Protein AF-A0A9E3K7B5-F1 (afdb_monomer)

pLDDT: mean 75.65, std 19.78, range [36.19, 97.38]

Structure (mmCIF, N/CA/C/O backbone):
data_AF-A0A9E3K7B5-F1
#
_entry.id   AF-A0A9E3K7B5-F1
#
loop_
_atom_site.group_PDB
_atom_site.id
_atom_site.type_symbol
_atom_site.label_atom_id
_atom_site.label_alt_id
_atom_site.label_comp_id
_atom_site.label_asym_id
_atom_site.label_entity_id
_atom_site.label_seq_id
_atom_site.pdbx_PDB_ins_code
_atom_site.Cartn_x
_atom_site.Cartn_y
_atom_site.Cartn_z
_atom_site.occupancy
_atom_site.B_iso_or_equiv
_atom_site.auth_seq_id
_atom_site.auth_comp_id
_atom_site.auth_asym_id
_atom_site.auth_atom_id
_atom_site.pdbx_PDB_model_num
ATOM 1 N N . MET A 1 1 ? 14.107 -16.649 9.279 1.00 70.56 1 MET A N 1
ATOM 2 C CA . MET A 1 1 ? 14.134 -17.350 7.974 1.00 70.56 1 MET A CA 1
ATOM 3 C C . MET A 1 1 ? 13.910 -16.420 6.770 1.00 70.56 1 MET A C 1
ATOM 5 O O . MET A 1 1 ? 13.719 -16.917 5.675 1.00 70.56 1 MET A O 1
ATOM 9 N N . PHE A 1 2 ? 14.038 -15.096 6.934 1.00 63.22 2 PHE A N 1
ATOM 10 C CA . PHE A 1 2 ? 14.170 -14.135 5.833 1.00 63.22 2 PHE A CA 1
ATOM 11 C C . PHE A 1 2 ? 15.314 -13.189 6.192 1.00 63.22 2 PHE A C 1
ATOM 13 O O . PHE A 1 2 ? 15.090 -12.148 6.802 1.00 63.22 2 PHE A O 1
ATOM 20 N N . ASP A 1 3 ? 16.539 -13.622 5.924 1.00 76.38 3 ASP A N 1
ATOM 21 C CA . ASP A 1 3 ? 17.721 -12.770 6.030 1.00 76.38 3 ASP A CA 1
ATOM 22 C C . ASP A 1 3 ? 17.927 -12.129 4.662 1.00 76.38 3 ASP A C 1
ATOM 24 O O . ASP A 1 3 ? 18.710 -12.623 3.870 1.00 76.38 3 ASP A O 1
ATOM 28 N N . VAL A 1 4 ? 17.095 -11.134 4.329 1.00 81.69 4 VAL A N 1
ATOM 29 C CA . VAL A 1 4 ? 17.194 -10.442 3.038 1.00 81.69 4 VAL A CA 1
ATOM 30 C C . VAL A 1 4 ? 18.288 -9.400 3.171 1.00 81.69 4 VAL A C 1
ATOM 32 O O . VAL A 1 4 ? 18.045 -8.275 3.623 1.00 81.69 4 VAL A O 1
ATOM 35 N N . ALA A 1 5 ? 19.505 -9.784 2.809 1.00 90.62 5 ALA A N 1
ATOM 36 C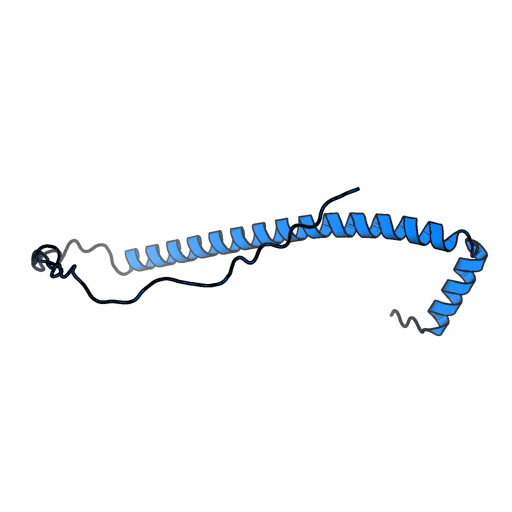 CA . ALA A 1 5 ? 20.628 -8.868 2.836 1.00 90.62 5 ALA A CA 1
ATOM 37 C C . ALA A 1 5 ? 20.413 -7.745 1.799 1.00 90.62 5 ALA A C 1
ATOM 39 O O . ALA A 1 5 ? 19.816 -7.974 0.739 1.00 90.62 5 ALA A O 1
ATOM 40 N N . PRO A 1 6 ? 20.943 -6.528 2.033 1.00 93.31 6 PRO A N 1
ATOM 41 C CA . PRO A 1 6 ? 20.867 -5.438 1.055 1.00 93.31 6 PRO A CA 1
ATOM 42 C C . PRO A 1 6 ? 21.354 -5.844 -0.347 1.00 93.31 6 PRO A C 1
ATOM 44 O O . PRO A 1 6 ? 20.820 -5.389 -1.358 1.00 93.31 6 PRO A O 1
ATOM 47 N N . THR A 1 7 ? 22.336 -6.744 -0.414 1.00 93.75 7 THR A N 1
ATOM 48 C CA . THR A 1 7 ? 22.881 -7.327 -1.646 1.00 93.75 7 THR A CA 1
ATOM 49 C C . THR A 1 7 ? 21.881 -8.204 -2.396 1.00 93.75 7 THR A C 1
ATOM 51 O O . THR A 1 7 ? 21.816 -8.138 -3.622 1.00 93.75 7 THR A O 1
ATOM 54 N N . GLU A 1 8 ? 21.082 -9.005 -1.696 1.00 92.19 8 GLU A N 1
ATOM 55 C CA . GLU A 1 8 ? 20.064 -9.857 -2.323 1.00 92.19 8 GLU A CA 1
ATOM 56 C C . GLU A 1 8 ? 18.917 -9.011 -2.870 1.00 92.19 8 GLU A C 1
ATOM 58 O O . GLU A 1 8 ? 18.439 -9.248 -3.980 1.00 92.19 8 GLU A O 1
ATOM 63 N N . LEU A 1 9 ? 18.533 -7.956 -2.145 1.00 93.38 9 LEU A N 1
ATOM 64 C CA . LEU A 1 9 ? 17.549 -6.992 -2.628 1.00 93.38 9 LEU A CA 1
ATOM 65 C C . LEU A 1 9 ? 18.043 -6.263 -3.889 1.00 93.38 9 LEU A C 1
ATOM 67 O O . LEU A 1 9 ? 17.268 -6.071 -4.828 1.00 93.38 9 LEU A O 1
ATOM 71 N N . LEU A 1 10 ? 19.335 -5.916 -3.955 1.00 95.06 10 LEU A N 1
ATOM 72 C CA . LEU A 1 10 ? 19.956 -5.345 -5.155 1.00 95.06 10 LEU A CA 1
ATOM 73 C C . LEU A 1 10 ? 19.944 -6.334 -6.332 1.00 95.06 10 LEU A C 1
ATOM 75 O O . LEU A 1 10 ? 19.600 -5.945 -7.449 1.00 95.06 10 LEU A O 1
ATOM 79 N N . LEU A 1 11 ? 20.261 -7.609 -6.091 1.00 95.19 11 LEU A N 1
ATOM 80 C CA . LEU A 1 11 ? 20.200 -8.651 -7.119 1.00 95.19 11 LEU A CA 1
ATOM 81 C C . LEU A 1 11 ? 18.780 -8.787 -7.684 1.00 95.19 11 LEU A C 1
ATOM 83 O O . LEU A 1 11 ? 18.599 -8.777 -8.902 1.00 95.19 11 LEU A O 1
ATOM 87 N N . VAL A 1 12 ? 17.768 -8.846 -6.815 1.00 93.94 12 VAL A N 1
ATOM 88 C CA . VAL A 1 12 ? 16.359 -8.900 -7.231 1.00 93.94 12 VAL A CA 1
ATOM 89 C C . VAL A 1 12 ? 15.970 -7.647 -8.015 1.00 93.94 12 VAL A C 1
ATOM 91 O O . VAL A 1 12 ? 15.296 -7.765 -9.036 1.00 93.94 12 VAL A O 1
ATOM 94 N N . ALA A 1 13 ? 16.417 -6.458 -7.601 1.00 93.62 13 ALA A N 1
ATOM 95 C CA . ALA A 1 13 ? 16.154 -5.220 -8.330 1.00 93.62 13 ALA A CA 1
ATOM 96 C C . ALA A 1 13 ? 16.755 -5.247 -9.746 1.00 93.62 13 ALA A C 1
ATOM 98 O O . ALA A 1 13 ? 16.076 -4.876 -10.703 1.00 93.62 13 ALA A O 1
ATOM 99 N N . ILE A 1 14 ? 17.988 -5.738 -9.903 1.00 96.19 14 ILE A N 1
ATOM 100 C CA . ILE A 1 14 ? 18.626 -5.897 -11.218 1.00 96.19 14 ILE A CA 1
ATOM 101 C C . ILE A 1 14 ? 17.841 -6.894 -12.077 1.00 96.19 14 ILE A C 1
ATOM 103 O O . ILE A 1 14 ? 17.510 -6.588 -13.222 1.00 96.19 14 ILE A O 1
ATOM 107 N N . VAL A 1 15 ? 17.489 -8.061 -11.531 1.00 95.88 15 VAL A N 1
ATOM 108 C CA . VAL A 1 15 ? 16.703 -9.071 -12.258 1.00 95.88 15 VAL A CA 1
ATOM 109 C C . VAL A 1 15 ? 15.336 -8.514 -12.664 1.00 95.88 15 VAL A C 1
ATOM 111 O O . VAL A 1 15 ? 14.924 -8.683 -13.809 1.00 95.88 15 VAL A O 1
ATOM 114 N N . ALA A 1 16 ? 14.654 -7.789 -11.777 1.00 94.50 16 ALA A N 1
ATOM 115 C CA . ALA A 1 16 ? 13.380 -7.145 -12.083 1.00 94.50 16 ALA A CA 1
ATOM 116 C C . ALA A 1 16 ? 13.517 -6.113 -13.213 1.00 94.50 16 ALA A C 1
ATOM 118 O O . ALA A 1 16 ? 12.672 -6.075 -14.107 1.00 94.50 16 ALA A O 1
ATOM 119 N N . LEU A 1 17 ? 14.593 -5.318 -13.217 1.00 95.12 17 LEU A N 1
ATOM 120 C CA . LEU A 1 17 ? 14.892 -4.380 -14.302 1.00 95.12 17 LEU A CA 1
ATOM 121 C C . LEU A 1 17 ? 15.157 -5.090 -15.633 1.00 95.12 17 LEU A C 1
ATOM 123 O O . LEU A 1 17 ? 14.776 -4.554 -16.668 1.00 95.12 17 LEU A O 1
ATOM 127 N N . LEU A 1 18 ? 15.781 -6.270 -15.629 1.00 95.81 18 LEU A N 1
ATOM 128 C CA . LEU A 1 18 ? 16.029 -7.047 -16.848 1.00 95.81 18 LEU A CA 1
ATOM 129 C C . LEU A 1 18 ? 14.757 -7.710 -17.388 1.00 95.81 18 LEU A C 1
ATOM 131 O O . LEU A 1 18 ? 14.529 -7.697 -18.594 1.00 95.81 18 LEU A O 1
ATOM 135 N N . VAL A 1 19 ? 13.933 -8.280 -16.507 1.00 95.00 19 VAL A N 1
ATOM 136 C CA . VAL A 1 19 ? 12.721 -9.023 -16.888 1.00 95.00 19 VAL A CA 1
ATOM 137 C C . VAL A 1 19 ? 11.592 -8.085 -17.308 1.00 95.00 19 VAL A C 1
ATOM 139 O O . VAL A 1 19 ? 10.948 -8.311 -18.328 1.00 95.00 19 VAL A O 1
ATOM 142 N N . ILE A 1 20 ? 11.332 -7.046 -16.512 1.00 93.88 20 ILE A N 1
ATOM 143 C CA . ILE A 1 20 ? 10.244 -6.092 -16.760 1.00 93.88 20 ILE A CA 1
ATOM 144 C C . ILE A 1 20 ? 10.724 -4.969 -17.682 1.00 93.88 20 ILE A C 1
ATOM 146 O O . ILE A 1 20 ? 9.945 -4.446 -18.468 1.00 93.88 20 ILE A O 1
ATOM 150 N N . GLY A 1 21 ? 12.001 -4.598 -17.601 1.00 95.19 21 GLY A N 1
ATOM 151 C CA . GLY A 1 21 ? 12.549 -3.432 -18.282 1.00 95.19 21 GLY A CA 1
ATOM 152 C C . GLY A 1 21 ? 12.546 -2.183 -17.384 1.00 95.19 21 GLY A C 1
ATOM 153 O O . GLY A 1 21 ? 11.589 -1.938 -16.640 1.00 95.19 21 GLY A O 1
ATOM 154 N N . PRO A 1 22 ? 13.575 -1.317 -17.474 1.00 92.75 22 PRO A N 1
ATOM 155 C CA . PRO A 1 22 ? 13.693 -0.119 -16.635 1.00 92.75 22 PRO A CA 1
ATOM 156 C C . PRO A 1 22 ? 12.593 0.922 -16.884 1.00 92.75 22 PRO A C 1
ATOM 158 O O . PRO A 1 22 ? 12.283 1.719 -16.002 1.00 92.75 22 PRO A O 1
ATOM 161 N N . LYS A 1 23 ? 11.989 0.925 -18.077 1.00 94.50 23 LYS A N 1
ATOM 162 C CA . LYS A 1 23 ? 10.913 1.857 -18.447 1.00 94.50 23 LYS A CA 1
ATOM 163 C C . LYS A 1 23 ? 9.541 1.406 -17.939 1.00 94.50 23 LYS A C 1
ATOM 165 O O . LYS A 1 23 ? 8.703 2.254 -17.639 1.00 94.50 23 LYS A O 1
ATOM 170 N N . ASP A 1 24 ? 9.335 0.101 -17.787 1.00 94.56 24 ASP A N 1
ATOM 171 C CA . ASP A 1 24 ? 8.049 -0.471 -17.381 1.00 94.56 24 ASP A CA 1
ATOM 172 C C . ASP A 1 24 ? 7.955 -0.702 -15.868 1.00 94.56 24 ASP A C 1
ATOM 174 O O . ASP A 1 24 ? 6.864 -0.608 -15.301 1.00 94.56 24 ASP A O 1
ATOM 178 N N . LEU A 1 25 ? 9.086 -0.877 -15.174 1.00 94.00 25 LEU A N 1
ATOM 179 C CA . LEU A 1 25 ? 9.145 -0.945 -13.710 1.00 94.00 25 LEU A CA 1
ATOM 180 C C . LEU A 1 25 ? 8.427 0.225 -12.999 1.00 94.00 25 LEU A C 1
ATOM 182 O O . LEU A 1 25 ? 7.599 -0.048 -12.126 1.00 94.00 25 LEU A O 1
ATOM 186 N N . PRO A 1 26 ? 8.625 1.514 -13.356 1.00 92.38 26 PRO A N 1
ATOM 187 C CA . PRO A 1 26 ? 7.900 2.614 -12.712 1.00 92.38 26 PRO A CA 1
ATOM 188 C C . PRO A 1 26 ? 6.388 2.571 -12.971 1.00 92.38 26 PRO A C 1
ATOM 190 O O . PRO A 1 26 ? 5.605 3.063 -12.153 1.00 92.38 26 PRO A O 1
ATOM 193 N N . ARG A 1 27 ? 5.948 1.979 -14.087 1.00 94.44 27 ARG A N 1
ATOM 194 C CA . ARG A 1 27 ? 4.524 1.770 -14.376 1.00 94.44 27 ARG A CA 1
ATOM 195 C C . ARG A 1 27 ? 3.961 0.611 -13.550 1.00 94.44 27 ARG A C 1
ATOM 197 O O . ARG A 1 27 ? 2.884 0.754 -12.971 1.00 94.44 27 ARG A O 1
ATOM 204 N N . ALA A 1 28 ? 4.705 -0.487 -13.426 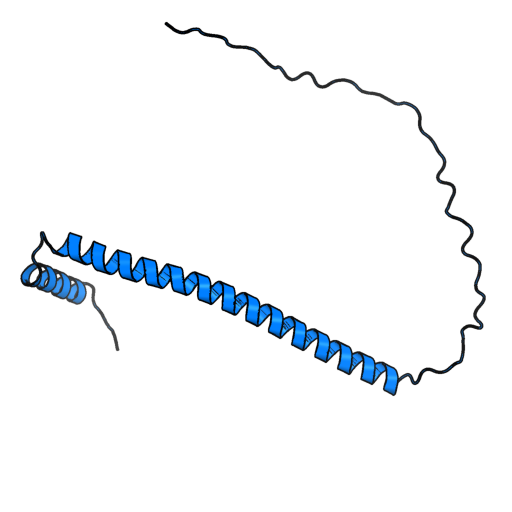1.00 94.25 28 ALA A N 1
ATOM 205 C CA . ALA A 1 28 ? 4.346 -1.638 -12.599 1.00 94.25 28 ALA A CA 1
ATOM 206 C C . ALA A 1 28 ? 4.280 -1.276 -11.106 1.00 94.25 28 ALA A C 1
ATOM 208 O O . ALA A 1 28 ? 3.299 -1.602 -10.438 1.00 94.25 28 ALA A O 1
ATOM 209 N N . MET A 1 29 ? 5.252 -0.514 -10.593 1.00 95.19 29 MET A N 1
ATOM 210 C CA . MET A 1 29 ? 5.237 -0.001 -9.217 1.00 95.19 29 MET A CA 1
ATOM 211 C C . MET A 1 29 ? 4.009 0.861 -8.940 1.00 95.19 29 MET A C 1
ATOM 213 O O . MET A 1 29 ? 3.390 0.721 -7.888 1.00 95.19 29 MET A O 1
ATOM 217 N N . ARG A 1 30 ? 3.607 1.716 -9.889 1.00 95.81 30 ARG A N 1
ATOM 218 C CA . ARG A 1 30 ? 2.360 2.483 -9.769 1.00 95.81 30 ARG A CA 1
ATOM 219 C C . ARG A 1 30 ? 1.140 1.571 -9.719 1.00 95.81 30 ARG A C 1
ATOM 221 O O . ARG A 1 30 ? 0.256 1.819 -8.905 1.00 95.81 30 ARG A O 1
ATOM 228 N N . PHE A 1 31 ? 1.101 0.521 -10.541 1.00 95.94 31 PHE A N 1
ATOM 229 C CA . PHE A 1 31 ? -0.001 -0.442 -10.561 1.00 95.94 31 PHE A CA 1
ATOM 230 C C . PHE A 1 31 ? -0.120 -1.237 -9.252 1.00 95.94 31 PHE A C 1
ATOM 232 O O . PHE A 1 31 ? -1.215 -1.369 -8.705 1.00 95.94 31 PHE A O 1
ATOM 239 N N . VAL A 1 32 ? 0.998 -1.732 -8.725 1.00 96.69 32 VAL A N 1
ATOM 240 C CA . VAL A 1 32 ? 1.030 -2.425 -7.430 1.00 96.69 32 VAL A CA 1
ATOM 241 C C . VAL A 1 32 ? 0.698 -1.443 -6.309 1.00 96.69 32 VAL A C 1
ATOM 243 O O . VAL A 1 32 ? -0.148 -1.728 -5.464 1.00 96.69 32 VAL A O 1
ATOM 246 N N . GLY A 1 33 ? 1.285 -0.246 -6.345 1.00 96.50 33 GLY A N 1
ATOM 247 C CA . GLY A 1 33 ? 1.067 0.811 -5.363 1.00 96.50 33 GLY A CA 1
ATOM 248 C C . GLY A 1 33 ? -0.400 1.220 -5.243 1.00 96.50 33 GLY A C 1
ATOM 249 O O . GLY A 1 33 ? -0.913 1.279 -4.129 1.00 96.50 33 GLY A O 1
ATOM 250 N N . GLN A 1 34 ? -1.117 1.423 -6.357 1.00 96.62 34 GLN A N 1
ATOM 251 C CA . GLN A 1 34 ? -2.558 1.720 -6.306 1.00 96.62 34 GLN A CA 1
ATOM 252 C C . GLN A 1 34 ? -3.369 0.563 -5.700 1.00 96.62 34 GLN A C 1
ATOM 254 O O . GLN A 1 34 ? -4.340 0.805 -4.986 1.00 96.62 34 GLN A O 1
ATOM 259 N N . TRP A 1 35 ? -2.980 -0.688 -5.962 1.00 97.38 35 TRP A N 1
ATOM 260 C CA . TRP A 1 35 ? -3.665 -1.871 -5.442 1.00 97.38 35 TRP A CA 1
ATOM 261 C C . TRP A 1 35 ? -3.472 -1.989 -3.933 1.00 97.38 35 TRP A C 1
ATOM 263 O O . TRP A 1 35 ? -4.446 -2.119 -3.191 1.00 97.38 35 TRP A O 1
ATOM 273 N N . VAL A 1 36 ? -2.230 -1.835 -3.474 1.00 97.31 36 VAL A N 1
ATOM 274 C CA . VAL A 1 36 ? -1.888 -1.794 -2.050 1.00 97.31 36 VAL A CA 1
ATOM 275 C C . VAL A 1 36 ? -2.574 -0.614 -1.361 1.00 97.31 36 VAL A C 1
ATOM 277 O O . VAL A 1 36 ? -3.111 -0.777 -0.269 1.00 97.31 36 VAL A O 1
ATOM 280 N N . ALA A 1 37 ? -2.624 0.561 -1.993 1.00 96.25 37 ALA A N 1
ATOM 281 C CA . ALA A 1 37 ? -3.297 1.735 -1.442 1.00 96.25 37 ALA A CA 1
ATOM 282 C C . ALA A 1 37 ? -4.805 1.504 -1.261 1.00 96.25 37 ALA A C 1
ATOM 284 O O . ALA A 1 37 ? -5.348 1.841 -0.205 1.00 96.25 37 ALA A O 1
ATOM 285 N N . ARG A 1 38 ? -5.474 0.877 -2.240 1.00 95.88 38 ARG A N 1
ATOM 286 C CA . ARG A 1 38 ? -6.885 0.471 -2.116 1.00 95.88 38 ARG A CA 1
ATOM 287 C C . ARG A 1 38 ? -7.076 -0.530 -0.983 1.00 95.88 38 ARG A C 1
ATOM 289 O O . ARG A 1 38 ? -7.919 -0.298 -0.122 1.00 95.88 38 ARG A O 1
ATOM 296 N N . ALA A 1 39 ? -6.257 -1.580 -0.928 1.00 96.81 39 ALA A N 1
ATOM 297 C CA . ALA A 1 39 ? -6.313 -2.572 0.145 1.00 96.81 39 ALA A CA 1
ATOM 298 C C . ALA A 1 39 ? -6.109 -1.927 1.527 1.00 96.81 39 ALA A C 1
ATOM 300 O O . ALA A 1 39 ? -6.836 -2.225 2.470 1.00 96.81 39 ALA A O 1
ATOM 301 N N . ARG A 1 40 ? -5.181 -0.970 1.642 1.00 95.75 40 ARG A N 1
ATOM 302 C CA . ARG A 1 40 ? -4.940 -0.206 2.874 1.00 95.75 40 ARG A CA 1
ATOM 303 C C . ARG A 1 40 ? -6.097 0.731 3.227 1.00 95.75 40 ARG A C 1
ATOM 305 O O . ARG A 1 40 ? -6.345 0.974 4.404 1.00 95.75 40 ARG A O 1
ATOM 312 N N . GLY A 1 41 ? -6.791 1.286 2.235 1.00 95.25 41 GLY A N 1
ATOM 313 C CA . GLY A 1 41 ? -8.032 2.041 2.436 1.00 95.25 41 GLY A CA 1
ATOM 314 C C . GLY A 1 41 ? -9.130 1.165 3.031 1.00 95.25 41 GLY A C 1
ATOM 315 O O . GLY A 1 41 ? -9.673 1.487 4.082 1.00 95.25 41 GLY A O 1
ATOM 316 N N . VAL A 1 42 ? -9.356 0.005 2.421 1.00 95.00 42 VAL A N 1
ATOM 317 C CA . VAL A 1 42 ? -10.328 -0.993 2.879 1.00 95.00 42 VAL A CA 1
ATOM 318 C C . VAL A 1 42 ? -9.989 -1.501 4.289 1.00 95.00 42 VAL A C 1
ATOM 320 O O . VAL A 1 42 ? -10.849 -1.512 5.165 1.00 95.00 42 VAL A O 1
ATOM 323 N N . ALA A 1 43 ? -8.721 -1.820 4.560 1.00 94.50 43 ALA A N 1
ATOM 324 C CA . ALA A 1 43 ? -8.263 -2.241 5.885 1.00 94.50 43 ALA A CA 1
ATOM 325 C C . ALA A 1 43 ? -8.477 -1.172 6.971 1.00 94.50 43 ALA A C 1
ATOM 327 O O . ALA A 1 43 ? -8.743 -1.518 8.120 1.00 94.50 43 ALA A O 1
ATOM 328 N N . ARG A 1 44 ? -8.392 0.124 6.631 1.00 94.06 44 ARG A N 1
ATOM 329 C CA . ARG A 1 44 ? -8.712 1.206 7.578 1.00 94.06 44 ARG A CA 1
ATOM 330 C C . ARG A 1 44 ? -10.187 1.196 7.967 1.00 94.06 44 ARG A C 1
ATOM 332 O O . ARG A 1 44 ? -10.479 1.352 9.143 1.00 94.06 44 ARG A O 1
ATOM 339 N N . HIS A 1 45 ? -11.092 0.966 7.016 1.00 91.69 45 HIS A N 1
ATOM 340 C CA . HIS A 1 45 ? -12.527 0.868 7.307 1.00 91.69 45 HIS A CA 1
ATOM 341 C C . HIS A 1 45 ? -12.856 -0.360 8.156 1.00 91.69 45 HIS A C 1
ATOM 343 O O . HIS A 1 45 ? -13.617 -0.250 9.111 1.00 91.69 45 HIS A O 1
ATOM 349 N N . PHE A 1 46 ? -12.219 -1.501 7.879 1.00 92.31 46 PHE A N 1
ATOM 350 C CA . PHE A 1 46 ? -12.345 -2.682 8.734 1.00 92.31 46 PHE A CA 1
ATOM 351 C C . PHE A 1 46 ? -11.833 -2.434 10.147 1.00 92.31 46 PHE A C 1
ATOM 353 O O . PHE A 1 46 ? -12.473 -2.856 11.101 1.00 92.31 46 PHE A O 1
ATOM 360 N N . ARG A 1 47 ? -10.713 -1.721 10.293 1.00 90.69 47 ARG A N 1
ATOM 361 C CA . ARG A 1 47 ? -10.189 -1.386 11.615 1.00 90.69 47 ARG A CA 1
ATOM 362 C C . ARG A 1 47 ? -11.156 -0.508 12.402 1.00 90.69 47 ARG A C 1
ATOM 364 O O . ARG A 1 47 ? -11.443 -0.837 13.540 1.00 90.69 47 ARG A O 1
ATOM 371 N N . SER A 1 48 ? -11.732 0.514 11.770 1.00 91.69 48 SER A N 1
ATOM 372 C CA . SER A 1 48 ? -12.774 1.337 12.396 1.00 91.69 48 SER A CA 1
ATOM 373 C C . SER A 1 48 ? -14.021 0.531 12.776 1.00 91.69 48 SER A C 1
ATOM 375 O O . SER A 1 48 ? -14.589 0.768 13.833 1.00 91.69 48 SER A O 1
ATOM 377 N N . GLY A 1 49 ? -14.434 -0.438 11.951 1.00 90.19 49 GLY A N 1
ATOM 378 C CA . GLY A 1 49 ? -15.553 -1.329 12.277 1.00 90.19 49 GLY A CA 1
ATOM 379 C C . GLY A 1 49 ? -15.249 -2.276 13.440 1.00 90.19 49 GLY A C 1
ATOM 380 O O . GLY A 1 49 ? -16.097 -2.477 14.300 1.00 90.19 49 GLY A O 1
ATOM 381 N N . ILE A 1 50 ? -14.032 -2.821 13.502 1.00 88.62 50 ILE A N 1
ATOM 382 C CA . ILE A 1 50 ? -13.585 -3.666 14.617 1.00 88.62 50 ILE A CA 1
ATOM 383 C C . ILE A 1 50 ? -13.488 -2.848 15.908 1.00 88.62 50 ILE A C 1
ATOM 385 O O . ILE A 1 50 ? -13.944 -3.323 16.940 1.00 88.62 50 ILE A O 1
ATOM 389 N N . ASP A 1 51 ? -12.943 -1.631 15.860 1.00 89.50 51 ASP A N 1
ATOM 390 C CA . ASP A 1 51 ? -12.850 -0.752 17.033 1.00 89.50 51 ASP A CA 1
ATOM 391 C C . ASP A 1 51 ? -14.251 -0.422 17.593 1.00 89.50 51 ASP A C 1
ATOM 393 O O . ASP A 1 51 ? -14.450 -0.430 18.807 1.00 89.50 51 ASP A O 1
ATOM 397 N N . GLU A 1 52 ? -15.243 -0.208 16.721 1.00 88.81 52 GLU A N 1
ATOM 398 C CA . GLU A 1 52 ? -16.644 -0.013 17.119 1.00 88.81 52 GLU A 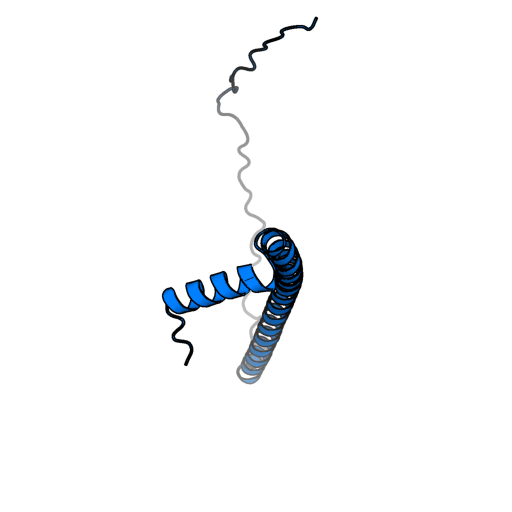CA 1
ATOM 399 C C . GLU A 1 52 ? -17.249 -1.281 17.744 1.00 88.81 52 GLU A C 1
ATOM 401 O O . GLU A 1 52 ? -17.872 -1.213 18.800 1.00 88.81 52 GLU A O 1
ATOM 406 N N . MET A 1 53 ? -17.013 -2.454 17.148 1.00 85.19 53 MET A N 1
ATOM 407 C CA . MET A 1 53 ? -17.468 -3.731 17.713 1.00 85.19 53 MET A CA 1
ATOM 408 C C . MET A 1 53 ? -16.831 -4.028 19.076 1.00 85.19 53 MET A C 1
ATOM 410 O O . MET A 1 53 ? -17.511 -4.519 19.971 1.00 85.19 53 MET A O 1
ATOM 414 N N . ILE A 1 54 ? -15.540 -3.729 19.249 1.00 88.38 54 ILE A N 1
ATOM 415 C CA . ILE A 1 54 ? -14.842 -3.889 20.532 1.00 88.38 54 ILE A CA 1
ATOM 416 C C . ILE A 1 54 ? -15.471 -2.975 21.577 1.00 88.38 54 ILE A C 1
ATOM 418 O O . ILE A 1 54 ? -15.780 -3.427 22.674 1.00 88.38 54 ILE A O 1
ATOM 422 N N . ARG A 1 55 ? -15.716 -1.711 21.228 1.00 88.12 55 ARG A N 1
ATOM 423 C CA . ARG A 1 55 ? -16.356 -0.757 22.132 1.00 88.12 55 ARG A CA 1
ATOM 424 C C . ARG A 1 55 ? -17.754 -1.212 22.554 1.00 88.12 55 ARG A C 1
ATOM 426 O O . ARG A 1 55 ? -18.107 -1.076 23.721 1.00 88.12 55 ARG A O 1
ATOM 433 N N . GLN A 1 56 ? -18.535 -1.767 21.631 1.00 85.56 56 GLN A N 1
ATOM 434 C CA . GLN A 1 56 ? -19.845 -2.346 21.942 1.00 85.56 56 GLN A CA 1
ATOM 435 C C . GLN A 1 56 ? -19.719 -3.569 22.858 1.00 85.56 56 GLN A C 1
ATOM 437 O O . GLN A 1 56 ? -20.434 -3.655 23.853 1.00 85.56 56 GLN A O 1
ATOM 442 N N . ALA A 1 57 ? -18.761 -4.460 22.593 1.00 87.56 57 ALA A N 1
ATOM 443 C CA . ALA A 1 57 ? -18.504 -5.617 23.446 1.00 87.56 57 ALA A CA 1
ATOM 444 C C . ALA A 1 57 ? -18.069 -5.212 24.868 1.00 87.56 57 ALA A C 1
ATOM 446 O O . ALA A 1 57 ? -18.519 -5.815 25.840 1.00 87.56 57 ALA A O 1
ATOM 447 N N . GLU A 1 58 ? -17.242 -4.172 25.015 1.00 82.69 58 GLU A N 1
ATOM 448 C CA . GLU A 1 58 ? -16.860 -3.626 26.325 1.00 82.69 58 GLU A CA 1
ATOM 449 C C . GLU A 1 58 ? -18.070 -3.073 27.096 1.00 82.69 58 GLU A C 1
ATOM 451 O O . GLU A 1 58 ? -18.176 -3.287 28.307 1.00 82.69 58 GLU A O 1
ATOM 456 N N . LEU A 1 59 ? -18.999 -2.396 26.409 1.00 81.12 59 LEU A N 1
ATOM 457 C CA . LEU A 1 59 ? -20.229 -1.870 27.010 1.00 81.12 59 LEU A CA 1
ATOM 458 C C . LEU A 1 59 ? -21.164 -2.993 27.475 1.00 81.12 59 LEU A C 1
ATOM 460 O O . LEU A 1 59 ? -21.606 -2.973 28.624 1.00 81.12 59 LEU A O 1
ATOM 464 N N . GLU A 1 60 ? -21.403 -4.001 26.635 1.00 86.00 60 GLU A N 1
ATOM 465 C CA . GLU A 1 60 ? -22.203 -5.177 27.004 1.00 86.00 60 GLU A CA 1
ATOM 466 C C . GLU A 1 60 ? -21.609 -5.905 28.223 1.00 86.00 60 GLU A C 1
ATOM 468 O O . GLU A 1 60 ? -22.329 -6.349 29.125 1.00 86.00 60 GLU A O 1
ATOM 473 N N . GLU A 1 61 ? -20.279 -6.008 28.296 1.00 84.75 61 GLU A N 1
ATOM 474 C CA . GLU A 1 61 ? -19.607 -6.639 29.429 1.00 84.75 61 GLU A CA 1
ATOM 475 C C . GLU A 1 61 ? -19.735 -5.816 30.724 1.00 84.75 61 GLU A C 1
ATOM 477 O O . GLU A 1 61 ? -19.877 -6.388 31.810 1.00 84.75 61 GLU A O 1
ATOM 482 N N . MET A 1 62 ? -19.708 -4.482 30.625 1.00 82.19 62 MET A N 1
ATOM 483 C CA . MET A 1 62 ? -19.931 -3.566 31.752 1.00 82.19 62 MET A CA 1
ATOM 484 C C . MET A 1 62 ? -21.368 -3.638 32.274 1.00 82.19 62 MET A C 1
ATOM 486 O O . MET A 1 62 ? -21.565 -3.757 33.485 1.00 82.19 62 MET A O 1
ATOM 490 N N . GLU A 1 63 ? -22.364 -3.637 31.386 1.00 83.94 63 GLU A N 1
ATOM 491 C CA . GLU A 1 63 ? -23.776 -3.790 31.758 1.00 83.94 63 GLU A CA 1
ATOM 492 C C . GLU A 1 63 ? -24.020 -5.115 32.483 1.00 83.94 63 GLU A C 1
ATOM 494 O O . GLU A 1 63 ? -24.672 -5.154 33.529 1.00 83.94 63 GLU A O 1
ATOM 499 N N . LYS A 1 64 ? -23.428 -6.203 31.984 1.00 88.19 64 LYS A N 1
ATOM 500 C CA . LYS A 1 64 ? -23.533 -7.523 32.612 1.00 88.19 64 LYS A CA 1
ATOM 501 C C . LYS A 1 64 ? -22.897 -7.559 34.004 1.00 88.19 64 LYS A C 1
ATOM 503 O O . LYS A 1 64 ? -23.466 -8.162 34.915 1.00 88.19 64 LYS A O 1
ATOM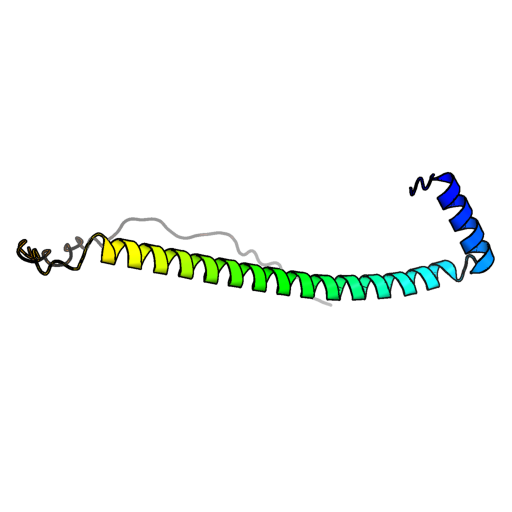 508 N N . LYS A 1 65 ? -21.743 -6.904 34.186 1.00 87.06 65 LYS A N 1
ATOM 509 C CA . LYS A 1 65 ? -21.090 -6.754 35.500 1.00 87.06 65 LYS A CA 1
ATOM 510 C C . LYS A 1 65 ? -21.961 -5.939 36.458 1.00 87.06 65 LYS A C 1
ATOM 512 O O . LYS A 1 65 ? -22.145 -6.361 37.595 1.00 87.06 65 LYS A O 1
ATOM 517 N N . TRP A 1 66 ? -22.543 -4.832 35.998 1.00 82.50 66 TRP A N 1
ATOM 518 C CA . TRP A 1 66 ? -23.444 -4.004 36.803 1.00 82.50 66 TRP A CA 1
ATOM 519 C C . TRP A 1 66 ? -24.712 -4.755 37.214 1.00 82.50 66 TRP A C 1
ATOM 521 O O . TRP A 1 66 ? -25.107 -4.708 38.375 1.00 82.50 66 TRP A O 1
ATOM 531 N N . ALA A 1 67 ? -25.338 -5.482 36.286 1.00 86.75 67 ALA A N 1
ATOM 532 C CA . ALA A 1 67 ? -26.525 -6.282 36.571 1.00 86.75 67 ALA A CA 1
ATOM 533 C C . ALA A 1 67 ? -26.239 -7.372 37.616 1.00 86.75 67 ALA A C 1
ATOM 535 O O . ALA A 1 67 ? -27.010 -7.525 38.563 1.00 86.75 67 ALA A O 1
ATOM 536 N N . ALA A 1 68 ? -25.112 -8.078 37.486 1.00 87.00 68 ALA A N 1
ATOM 537 C CA . ALA A 1 68 ? -24.690 -9.092 38.451 1.00 87.00 68 ALA A CA 1
ATOM 538 C C . ALA A 1 68 ? -24.367 -8.492 39.832 1.00 87.00 68 ALA A C 1
ATOM 540 O O . ALA A 1 68 ? -24.721 -9.074 40.858 1.00 87.00 68 ALA A O 1
ATOM 541 N N . GLU A 1 69 ? -23.727 -7.321 39.867 1.00 83.81 69 GLU A N 1
ATOM 542 C CA . GLU A 1 69 ? -23.442 -6.593 41.106 1.00 83.81 69 GLU A CA 1
ATOM 543 C C . GLU A 1 69 ? -24.734 -6.117 41.781 1.00 83.81 69 GLU A C 1
ATOM 545 O O . GLU A 1 69 ? -24.927 -6.343 42.973 1.00 83.81 69 GLU A O 1
ATOM 550 N N . ASN A 1 70 ? -25.662 -5.534 41.019 1.00 85.94 70 ASN A N 1
ATOM 551 C CA . ASN A 1 70 ? -26.964 -5.101 41.516 1.00 85.94 70 ASN A CA 1
ATOM 552 C C . ASN A 1 70 ? -27.788 -6.281 42.057 1.00 85.94 70 ASN A C 1
ATOM 554 O O . ASN A 1 70 ? -28.400 -6.174 43.116 1.00 85.94 70 ASN A O 1
ATOM 558 N N . GLU A 1 71 ? -27.773 -7.430 41.375 1.00 84.94 71 GLU A N 1
ATOM 559 C CA . GLU A 1 71 ? -28.415 -8.652 41.871 1.00 84.94 71 GLU A CA 1
ATOM 560 C C . GLU A 1 71 ? -27.771 -9.142 43.177 1.00 84.94 71 GLU A C 1
ATOM 562 O O . GLU A 1 71 ? -28.479 -9.570 44.092 1.00 84.94 71 GLU A O 1
ATOM 567 N N . ARG A 1 72 ? -26.438 -9.050 43.302 1.00 82.19 72 ARG A N 1
ATOM 568 C CA . ARG A 1 72 ? -25.739 -9.378 44.551 1.00 82.19 72 ARG A CA 1
ATOM 569 C C . ARG A 1 72 ? -26.153 -8.436 45.679 1.00 82.19 72 ARG A C 1
ATOM 571 O O . ARG A 1 72 ? -26.524 -8.922 46.742 1.00 82.19 72 ARG A O 1
ATOM 578 N N . ILE A 1 73 ? -26.181 -7.129 45.425 1.00 82.19 73 ILE A N 1
ATOM 579 C CA . ILE A 1 73 ? -26.627 -6.118 46.393 1.00 82.19 73 ILE A CA 1
ATOM 580 C C . ILE A 1 73 ? -28.074 -6.382 46.825 1.00 82.19 73 ILE A C 1
ATOM 582 O O . ILE A 1 73 ? -28.346 -6.362 48.016 1.00 82.19 73 ILE A O 1
ATOM 586 N N . MET A 1 74 ? -28.989 -6.702 45.907 1.00 77.56 74 MET A N 1
ATOM 587 C CA . MET A 1 74 ? -30.390 -7.018 46.239 1.00 77.56 74 MET A CA 1
ATOM 588 C C . MET A 1 74 ? -30.551 -8.334 47.017 1.00 77.56 74 MET A C 1
ATOM 590 O O . MET A 1 74 ? -31.507 -8.497 47.775 1.00 77.56 74 MET A O 1
ATOM 594 N N . ARG A 1 75 ? -29.635 -9.294 46.830 1.00 79.19 75 ARG A N 1
ATOM 595 C CA . ARG A 1 75 ? -29.606 -10.560 47.579 1.00 79.19 75 ARG A CA 1
ATOM 596 C C . ARG A 1 75 ? -29.027 -10.377 48.986 1.00 79.19 75 ARG A C 1
ATOM 598 O O . ARG A 1 75 ? -29.515 -11.007 49.920 1.00 79.19 75 ARG A O 1
ATOM 605 N N . GLU A 1 76 ? -2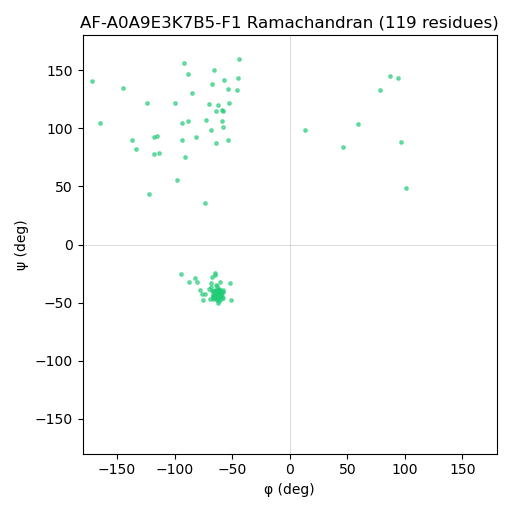7.994 -9.550 49.127 1.00 73.12 76 GLU A N 1
ATOM 606 C CA . GLU A 1 76 ? -27.319 -9.251 50.400 1.00 73.12 76 GLU A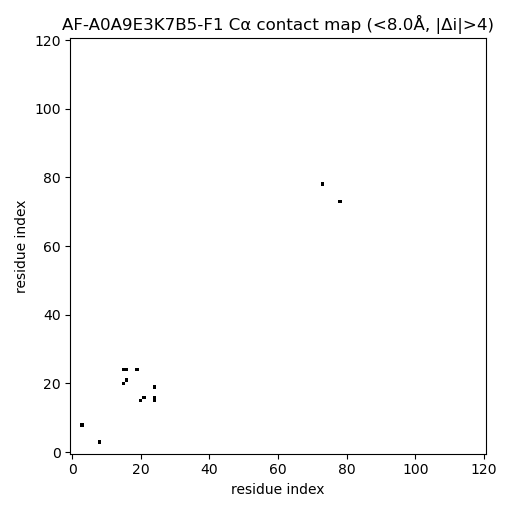 CA 1
ATOM 607 C C . GLU A 1 76 ? -28.085 -8.208 51.233 1.00 73.12 76 GLU A C 1
ATOM 609 O O . GLU A 1 76 ? -28.127 -8.295 52.460 1.00 73.12 76 GLU A O 1
ATOM 614 N N . HIS A 1 77 ? -28.768 -7.279 50.568 1.00 67.25 77 HIS A N 1
ATOM 615 C CA . HIS A 1 77 ? -29.705 -6.316 51.131 1.00 67.25 77 HIS A CA 1
ATOM 616 C C . HIS A 1 77 ? -31.093 -6.566 50.523 1.00 67.25 77 HIS A C 1
ATOM 618 O O . HIS A 1 77 ? -31.505 -5.829 49.622 1.00 67.25 77 HIS A O 1
ATOM 624 N N . PRO A 1 78 ? -31.836 -7.597 50.981 1.00 64.31 78 PRO A N 1
ATOM 625 C CA . PRO A 1 78 ? -33.246 -7.709 50.629 1.00 64.31 78 PRO A CA 1
ATOM 626 C C . PRO A 1 78 ? -33.902 -6.386 51.005 1.00 64.31 78 PRO A C 1
ATOM 628 O O . PRO A 1 78 ? -33.601 -5.867 52.078 1.00 64.31 78 PRO A O 1
ATOM 631 N N . ALA A 1 79 ? -34.722 -5.820 50.115 1.00 61.94 79 ALA A N 1
ATOM 632 C CA . ALA A 1 79 ? -35.420 -4.560 50.341 1.00 61.94 79 ALA A CA 1
ATOM 633 C C . ALA A 1 79 ? -36.211 -4.648 51.652 1.00 61.94 79 ALA A C 1
ATOM 635 O O . ALA A 1 79 ? -37.346 -5.121 51.682 1.00 61.94 79 ALA A O 1
ATOM 636 N N . GLN A 1 80 ? -35.570 -4.262 52.753 1.00 54.88 80 GLN A N 1
ATOM 637 C CA . GL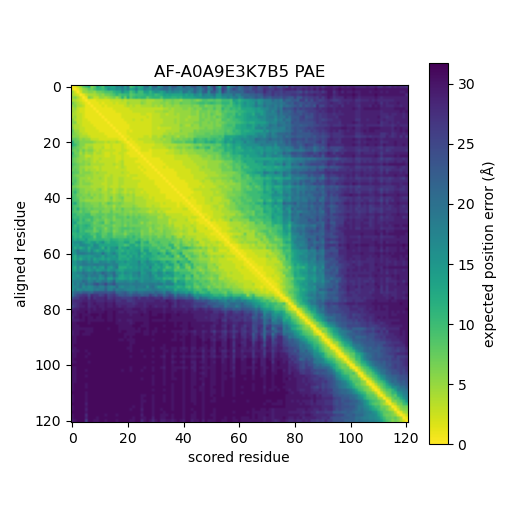N A 1 80 ? -36.210 -4.148 54.041 1.00 54.88 80 GLN A CA 1
ATOM 638 C C . GLN A 1 80 ? -37.129 -2.940 53.893 1.00 54.88 80 GLN A C 1
ATOM 640 O O . GLN A 1 80 ? -36.640 -1.856 53.568 1.00 54.88 80 GLN A O 1
ATOM 645 N N . PRO A 1 81 ? -38.447 -3.090 54.077 1.00 57.94 81 PRO A N 1
ATOM 646 C CA . PRO A 1 81 ? -39.372 -1.966 54.058 1.00 57.94 81 PRO A CA 1
ATOM 647 C C . PRO A 1 81 ? -39.239 -1.115 55.332 1.00 57.94 81 PRO A C 1
ATOM 649 O O . PRO A 1 81 ? -40.234 -0.608 55.837 1.00 57.94 81 PRO A O 1
ATOM 652 N N . GLU A 1 82 ? -38.035 -0.958 55.879 1.00 53.81 82 GLU A N 1
ATOM 653 C CA . GLU A 1 82 ? -37.815 -0.241 57.124 1.00 53.81 82 GLU A CA 1
ATOM 654 C C . GLU A 1 82 ? -36.809 0.886 56.918 1.00 53.81 82 GLU A C 1
ATOM 656 O O . GLU A 1 82 ? -35.657 0.676 56.544 1.00 53.81 82 GLU A O 1
ATOM 661 N N . MET A 1 83 ? -37.299 2.086 57.241 1.00 51.19 83 MET A N 1
ATOM 662 C CA . MET A 1 83 ? -36.569 3.335 57.465 1.00 51.19 83 MET A CA 1
ATOM 663 C C . MET A 1 83 ? -36.574 4.340 56.300 1.00 51.19 83 MET A C 1
ATOM 665 O O . MET A 1 83 ? -35.569 4.972 55.991 1.00 51.19 83 MET A O 1
ATOM 669 N N . ILE A 1 84 ? -37.769 4.608 55.757 1.00 51.88 84 ILE A N 1
ATOM 670 C CA . ILE A 1 84 ? -38.194 6.001 55.507 1.00 51.88 84 ILE A CA 1
ATOM 671 C C . ILE A 1 84 ? -39.093 6.434 56.682 1.00 51.88 84 ILE A C 1
ATOM 673 O O . ILE A 1 84 ? -40.243 6.811 56.519 1.00 51.88 84 ILE A O 1
ATOM 677 N N . GLU A 1 85 ? -38.567 6.321 57.900 1.00 50.75 85 GLU A N 1
ATOM 678 C CA . GLU A 1 85 ? -39.053 7.039 59.089 1.00 50.75 85 GLU A CA 1
ATOM 679 C C . GLU A 1 85 ? -37.886 7.861 59.657 1.00 50.75 85 GLU A C 1
ATOM 681 O O . GLU A 1 85 ? -37.582 7.865 60.841 1.00 50.75 85 GLU A O 1
ATOM 686 N N . GLY A 1 86 ? -37.151 8.519 58.766 1.00 53.88 86 GLY A N 1
ATOM 687 C CA . GLY A 1 86 ? -36.197 9.557 59.121 1.00 53.88 86 GLY A CA 1
ATOM 688 C C . GLY A 1 86 ? -36.678 10.837 58.474 1.00 53.88 86 GLY A C 1
ATOM 689 O O . GLY A 1 86 ? -36.404 11.044 57.298 1.00 53.88 86 GLY A O 1
ATOM 690 N N . GLU A 1 87 ? -37.469 11.602 59.227 1.00 47.03 87 GLU A N 1
ATOM 691 C CA . GLU A 1 87 ? -37.814 13.013 59.040 1.00 47.03 87 GLU A CA 1
ATOM 692 C C . GLU A 1 87 ? -37.428 13.583 57.658 1.00 47.03 87 GLU A C 1
ATOM 694 O O . GLU A 1 87 ? -36.285 13.990 57.430 1.00 47.03 87 GLU A O 1
ATOM 699 N N . MET A 1 88 ? -38.385 13.658 56.725 1.00 50.03 88 MET A N 1
ATOM 700 C CA . MET A 1 88 ? -38.253 14.583 55.599 1.00 50.03 88 MET A CA 1
ATOM 701 C C . MET A 1 88 ? -38.248 15.998 56.179 1.00 50.03 88 MET A C 1
ATOM 703 O O . MET A 1 88 ? -39.295 16.631 56.295 1.00 50.03 88 MET A O 1
ATOM 707 N N . ILE A 1 89 ? -37.074 16.495 56.566 1.00 60.31 89 ILE A N 1
ATOM 708 C CA . ILE A 1 89 ? -36.879 17.922 56.781 1.00 60.31 89 ILE A CA 1
ATOM 709 C C . ILE A 1 89 ? -37.094 18.537 55.396 1.00 60.31 89 ILE A C 1
ATOM 711 O O . ILE A 1 89 ? -36.334 18.207 54.479 1.00 60.31 89 ILE A O 1
ATOM 715 N N . PRO A 1 90 ? -38.130 19.368 55.184 1.00 55.66 90 PRO A N 1
ATOM 716 C CA . PRO A 1 90 ? -38.261 20.065 53.921 1.00 55.66 90 PRO A CA 1
ATOM 717 C C . PRO A 1 90 ? -36.984 20.882 53.755 1.00 55.66 90 PRO A C 1
ATOM 719 O O . PRO A 1 90 ? -36.695 21.759 54.571 1.00 55.66 90 PRO A O 1
ATOM 722 N N . LEU A 1 91 ? -36.185 20.552 52.737 1.00 62.78 91 LEU A N 1
ATOM 723 C CA . LEU A 1 91 ? -35.080 21.401 52.331 1.00 62.78 91 LEU A CA 1
ATOM 724 C C . LEU A 1 91 ? -35.743 22.731 51.979 1.00 62.78 91 LEU A C 1
ATOM 726 O O . LEU A 1 91 ? -36.507 22.806 51.014 1.00 62.78 91 LEU A O 1
ATOM 730 N N . GLY A 1 92 ? -35.564 23.717 52.864 1.00 56.06 92 GLY A N 1
ATOM 731 C CA . GLY A 1 92 ? -36.104 25.056 52.701 1.00 56.06 92 GLY A CA 1
ATOM 732 C C . GLY A 1 92 ? -35.848 25.520 51.275 1.00 56.06 92 GLY A C 1
ATOM 733 O O . GLY A 1 92 ? -34.835 25.146 50.681 1.00 56.06 92 GLY A O 1
ATOM 734 N N . GLY A 1 93 ? -36.822 26.251 50.728 1.00 63.44 93 GLY A N 1
ATOM 735 C CA . GLY A 1 93 ? -36.838 26.696 49.339 1.00 63.44 93 GLY A CA 1
ATOM 736 C C . GLY A 1 93 ? -35.488 27.243 48.859 1.00 63.44 93 GLY A C 1
ATOM 737 O O . GLY A 1 93 ? -34.642 27.609 49.677 1.00 63.44 93 GLY A O 1
ATOM 738 N N . PRO A 1 94 ? -35.276 27.276 47.531 1.00 66.25 94 PRO A N 1
ATOM 739 C CA . PRO A 1 94 ? -33.989 27.625 46.940 1.00 66.25 94 PRO A CA 1
ATOM 740 C C . PRO A 1 94 ? -33.413 28.871 47.622 1.00 66.25 94 PRO A C 1
ATOM 742 O O . PRO A 1 94 ? -34.169 29.824 47.823 1.00 66.25 94 PRO A O 1
ATOM 745 N N . PRO A 1 95 ? -32.124 28.867 48.015 1.00 58.28 95 PRO A N 1
ATOM 746 C CA . PRO A 1 95 ? -31.531 30.019 48.673 1.00 58.28 95 PRO A CA 1
ATOM 747 C C . PRO A 1 95 ? -31.786 31.245 47.799 1.00 58.28 95 PRO A C 1
ATOM 749 O O . PRO A 1 95 ? -31.424 31.244 46.620 1.00 58.28 95 PRO A O 1
ATOM 752 N N . GLU A 1 96 ? -32.449 32.259 48.361 1.00 51.94 96 GLU A N 1
ATOM 753 C CA . GLU A 1 96 ? -32.551 33.569 47.730 1.00 51.94 96 GLU A CA 1
ATOM 754 C C . GLU A 1 96 ? -31.125 34.065 47.517 1.00 51.94 96 GLU A C 1
ATOM 756 O O . GLU A 1 96 ? -30.432 34.499 48.437 1.00 51.94 96 GLU A O 1
ATOM 761 N N . VAL A 1 97 ? -30.663 33.928 46.279 1.00 51.66 97 VAL A N 1
ATOM 762 C CA . VAL A 1 97 ? -29.432 34.540 45.816 1.00 51.66 97 VAL A CA 1
ATOM 763 C C . VAL A 1 97 ? -29.672 36.045 4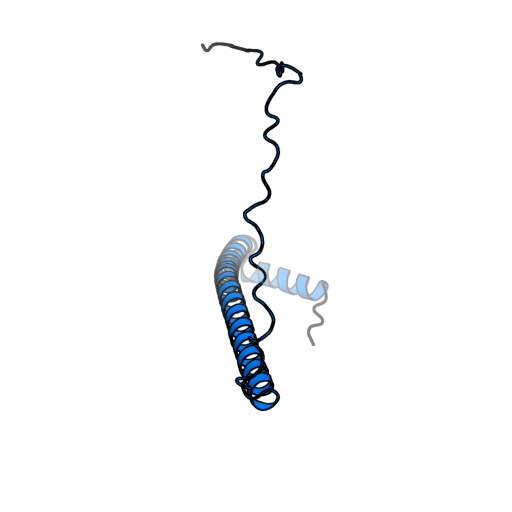5.936 1.00 51.66 97 VAL A C 1
ATOM 765 O O . VAL A 1 97 ? -30.622 36.537 45.316 1.00 51.66 97 VAL A O 1
ATOM 768 N N . PRO A 1 98 ? -28.882 36.796 46.726 1.00 43.59 98 PRO A N 1
ATOM 769 C CA . PRO A 1 98 ? -29.022 38.238 46.744 1.00 43.59 98 PRO A CA 1
ATOM 770 C C . PRO A 1 98 ? -28.797 38.733 45.318 1.00 43.59 98 PRO A C 1
ATOM 772 O O . PRO A 1 98 ? -27.723 38.562 44.741 1.00 43.59 98 PRO A O 1
ATOM 775 N N . THR A 1 99 ? -29.843 39.308 44.729 1.00 47.06 99 THR A N 1
ATOM 776 C CA . THR A 1 99 ? -29.728 40.047 43.479 1.00 47.06 99 THR A CA 1
ATOM 777 C C . THR A 1 99 ? -28.934 41.306 43.782 1.00 47.06 99 THR A C 1
ATOM 779 O O . THR A 1 99 ? -29.470 42.294 44.273 1.00 47.06 99 THR A O 1
ATOM 782 N N . THR A 1 100 ? -27.645 41.272 43.480 1.00 38.03 100 THR A N 1
ATOM 783 C CA . THR A 1 100 ? -26.846 42.469 43.230 1.00 38.03 100 THR A CA 1
ATOM 784 C C . THR A 1 100 ? -26.426 42.451 41.770 1.00 38.03 100 THR A C 1
ATOM 786 O O . THR A 1 100 ? -25.311 42.099 41.405 1.00 38.03 100 THR A O 1
ATOM 789 N N . THR A 1 101 ? -27.368 42.836 40.911 1.00 40.53 101 THR A N 1
ATOM 790 C CA . THR A 1 101 ? -27.017 43.592 39.710 1.00 40.53 101 THR A CA 1
ATOM 791 C C . THR A 1 101 ? -27.039 45.055 40.128 1.00 40.53 101 THR A C 1
ATOM 793 O O . THR A 1 101 ? -28.120 45.569 40.386 1.00 40.53 101 THR A O 1
ATOM 796 N N . ASP A 1 102 ? -25.875 45.687 40.274 1.00 36.19 102 ASP A N 1
ATOM 797 C CA . ASP A 1 102 ? -25.529 46.834 39.428 1.00 36.19 102 ASP A CA 1
ATOM 798 C C . ASP A 1 102 ? -24.067 47.283 39.634 1.00 36.19 102 ASP A C 1
ATOM 800 O O . ASP A 1 102 ? -23.556 47.328 40.751 1.00 36.19 102 ASP A O 1
ATOM 804 N N . ALA A 1 103 ? -23.457 47.639 38.503 1.00 44.44 103 ALA A N 1
ATOM 805 C CA . ALA A 1 103 ? -22.346 48.562 38.288 1.00 44.44 103 ALA A CA 1
ATOM 806 C C . ALA A 1 103 ? -20.981 48.325 38.967 1.00 44.44 103 ALA A C 1
ATOM 808 O O . ALA A 1 103 ? -20.739 48.786 40.079 1.00 44.44 103 ALA A O 1
ATOM 809 N N . SER A 1 104 ? -20.006 47.827 38.183 1.00 37.97 104 SER A N 1
ATOM 810 C CA . SER A 1 104 ? -18.705 48.516 38.055 1.00 37.97 104 SER A CA 1
ATOM 811 C C . SER A 1 104 ? -17.847 48.035 36.860 1.00 37.97 104 SER A C 1
ATOM 813 O O . SER A 1 104 ? -17.203 46.996 36.925 1.00 37.97 104 SER A O 1
ATOM 815 N N . VAL A 1 105 ? -17.816 48.876 35.814 1.00 41.75 105 VAL A N 1
ATOM 816 C CA . VAL A 1 105 ? -16.612 49.432 35.147 1.00 41.75 105 VAL A CA 1
ATOM 817 C C . VAL A 1 105 ? -15.774 48.601 34.142 1.00 41.75 105 VAL A C 1
ATOM 819 O O . VAL A 1 105 ? -15.290 47.514 34.427 1.00 41.75 105 VAL A O 1
ATOM 822 N N . ALA A 1 106 ? -15.491 49.303 33.024 1.00 37.50 106 ALA A N 1
ATOM 823 C CA . ALA A 1 106 ? -14.446 49.169 31.986 1.00 37.50 106 ALA A CA 1
ATOM 824 C C . ALA A 1 106 ? -14.847 48.415 30.696 1.00 37.50 106 ALA A C 1
ATOM 826 O O . ALA A 1 106 ? -14.808 47.196 30.648 1.00 37.50 106 ALA A O 1
ATOM 827 N N . ALA A 1 107 ? -15.407 49.086 29.677 1.00 47.16 107 ALA A N 1
ATOM 828 C CA . ALA A 1 107 ? -14.773 49.978 28.677 1.00 47.16 107 ALA A CA 1
ATOM 829 C C . ALA A 1 107 ? -14.232 49.222 27.431 1.00 47.16 107 ALA A C 1
ATOM 831 O O . ALA A 1 107 ? -13.843 48.064 27.544 1.00 47.16 107 ALA A O 1
ATOM 832 N N . PRO A 1 108 ? -14.299 49.838 26.232 1.00 46.09 108 PRO A N 1
ATOM 833 C CA . PRO A 1 108 ? -14.493 49.166 24.946 1.00 46.09 108 PRO A CA 1
ATOM 834 C C . PRO A 1 108 ? -13.183 48.731 24.278 1.00 46.09 108 PRO A C 1
ATOM 836 O O . PRO A 1 108 ? -12.165 49.407 24.382 1.00 46.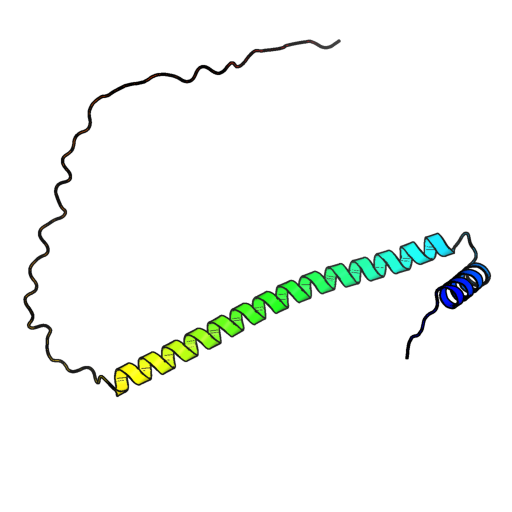09 108 PRO A O 1
ATOM 839 N N . ASN A 1 109 ? -13.238 47.610 23.555 1.00 49.34 109 ASN A N 1
ATOM 840 C CA . ASN A 1 109 ? -12.134 47.103 22.745 1.00 49.34 109 ASN A CA 1
ATOM 841 C C . ASN A 1 109 ? -11.934 47.961 21.487 1.00 49.34 109 ASN A C 1
ATOM 843 O O . ASN A 1 109 ? -12.697 47.832 20.530 1.00 49.34 109 ASN A O 1
ATOM 847 N N . ASP A 1 110 ? -10.858 48.744 21.478 1.00 40.69 110 ASP A N 1
ATOM 848 C CA . ASP A 1 110 ? -10.209 49.254 20.273 1.00 40.69 110 ASP A CA 1
ATOM 849 C C . ASP A 1 110 ? -9.077 48.293 19.878 1.00 40.69 110 ASP A C 1
ATOM 851 O O . ASP A 1 110 ? -8.022 48.285 20.508 1.00 40.69 110 ASP A O 1
ATOM 855 N N . ILE A 1 111 ? -9.287 47.483 18.835 1.00 48.44 111 ILE A N 1
ATOM 856 C CA . ILE A 1 111 ? -8.207 47.043 17.935 1.00 48.44 111 ILE A CA 1
ATOM 857 C C . ILE A 1 111 ? -8.738 47.139 16.500 1.00 48.44 111 ILE A C 1
ATOM 859 O O . ILE A 1 111 ? -9.367 46.224 15.971 1.00 48.44 111 ILE A O 1
ATOM 863 N N . GLU A 1 112 ? -8.519 48.320 15.927 1.00 51.16 112 GLU A N 1
ATOM 864 C CA . GLU A 1 112 ? -7.854 48.516 14.636 1.00 51.16 112 GLU A CA 1
ATOM 865 C C . GLU A 1 112 ? -8.299 47.604 13.470 1.00 51.16 112 GLU A C 1
ATOM 867 O O . GLU A 1 112 ? -7.650 46.620 13.117 1.00 51.16 112 GLU A O 1
ATOM 872 N N . ALA A 1 113 ? -9.386 47.986 12.797 1.00 50.59 113 ALA A N 1
ATOM 873 C CA . ALA A 1 113 ? -9.628 47.607 11.408 1.00 50.59 113 ALA A CA 1
ATOM 874 C C . ALA A 1 113 ? -9.098 48.728 10.500 1.00 50.59 113 ALA A C 1
ATOM 876 O O . ALA A 1 113 ? -9.829 49.667 10.179 1.00 50.59 113 ALA A O 1
ATOM 877 N N . GLU A 1 114 ? -7.826 48.651 10.101 1.00 50.00 114 GLU A N 1
ATOM 878 C CA . GLU A 1 114 ? -7.269 49.571 9.105 1.00 50.00 114 GLU A CA 1
ATOM 879 C C . GLU A 1 114 ? -7.564 49.074 7.667 1.00 50.00 114 GLU A C 1
ATOM 881 O O . GLU A 1 114 ? -7.337 47.897 7.361 1.00 50.00 114 GLU A O 1
ATOM 886 N N . PRO A 1 115 ? -8.089 49.929 6.763 1.00 53.22 115 PRO A N 1
ATOM 887 C CA . PRO A 1 115 ? -8.553 49.540 5.436 1.00 53.22 115 PRO A CA 1
ATOM 888 C C . PRO A 1 115 ? -7.517 49.862 4.347 1.00 53.22 115 PRO A C 1
ATOM 890 O O . PRO A 1 115 ? -7.218 51.024 4.091 1.00 53.22 115 PRO A O 1
ATOM 893 N N . ALA A 1 116 ? -7.057 48.860 3.596 1.00 50.75 116 ALA A N 1
ATOM 894 C CA . ALA A 1 116 ? -6.235 49.085 2.404 1.00 50.75 116 ALA A CA 1
ATOM 895 C C . ALA A 1 116 ? -6.964 48.622 1.135 1.00 50.75 116 ALA A C 1
ATOM 897 O O . ALA A 1 116 ? -6.917 47.463 0.727 1.00 50.75 116 ALA A O 1
ATOM 898 N N . LYS A 1 117 ? -7.651 49.574 0.499 1.00 49.81 117 LYS A N 1
ATOM 899 C CA . LYS A 1 117 ? -8.056 49.502 -0.909 1.00 49.81 117 LYS A CA 1
ATOM 900 C C . LYS A 1 117 ? -6.798 49.579 -1.778 1.00 49.81 117 LYS A C 1
ATOM 902 O O . LYS A 1 117 ? -5.971 50.459 -1.562 1.00 49.81 117 LYS A O 1
ATOM 907 N N . THR A 1 118 ? -6.700 48.780 -2.836 1.00 57.00 118 THR A N 1
ATOM 908 C CA . THR A 1 118 ? -6.004 49.199 -4.066 1.00 57.00 118 THR A CA 1
ATOM 909 C C . THR A 1 118 ? -6.728 48.589 -5.276 1.00 57.00 118 THR A C 1
ATOM 911 O O . THR A 1 118 ? -7.134 47.429 -5.197 1.00 57.00 118 THR A O 1
ATOM 914 N N . PRO A 1 119 ? -6.987 49.367 -6.346 1.00 60.81 119 PRO A N 1
ATOM 915 C CA . PRO A 1 119 ? -7.900 48.995 -7.421 1.00 60.81 119 PRO A CA 1
ATOM 916 C C . PRO A 1 119 ? -7.195 48.279 -8.587 1.00 60.81 119 PRO A C 1
ATOM 918 O O . PRO A 1 119 ? -6.005 48.476 -8.816 1.00 60.81 119 PRO A O 1
ATOM 921 N N . LEU A 1 120 ? -7.973 47.494 -9.345 1.00 55.38 120 LEU A N 1
ATOM 922 C CA . LEU A 1 120 ? -7.690 47.124 -10.742 1.00 55.38 120 LEU A CA 1
ATOM 923 C C . LEU A 1 120 ? -7.545 48.399 -11.596 1.00 55.38 120 LEU A C 1
ATOM 925 O O . LEU A 1 120 ? -8.274 49.369 -11.354 1.00 55.38 120 LEU A O 1
ATOM 929 N N . PRO A 1 121 ? -6.613 48.425 -12.559 1.00 59.03 121 PRO A N 1
ATOM 930 C CA . PRO A 1 121 ? -6.904 47.910 -13.907 1.00 59.03 121 PRO A CA 1
ATOM 931 C C . PRO A 1 121 ? -5.972 46.793 -14.398 1.00 59.03 121 PRO A C 1
ATOM 933 O O . PRO A 1 121 ? -4.788 46.764 -13.997 1.00 59.03 121 PRO A O 1
#

Solvent-accessible surface area (backbone atoms only — not comparable to full-atom values): 7854 Å² total; per-residue (Å²): 144,78,85,78,46,74,66,54,54,49,51,51,50,52,51,47,36,69,75,62,28,74,80,43,45,67,56,49,52,49,56,51,47,54,51,52,50,50,52,52,52,53,52,49,54,51,48,52,51,48,54,51,52,50,53,50,51,53,48,56,53,49,52,52,50,51,51,54,49,51,52,48,50,46,68,78,48,58,87,65,95,73,75,94,81,68,78,83,70,76,78,71,72,80,79,81,70,81,85,76,89,78,89,84,89,84,85,83,91,83,79,85,87,81,86,82,86,83,81,86,131

Secondary structure (DSSP, 8-state):
-----HHHHHHHHHHHHHHH-TTTHHHHHHHHHHHHHHHHHHHHHHHHHHHHHHHHHHHHHHHHHHHHHHHHHHHHS--------S------SS---------------------------

Foldseek 3Di:
DDPCDPVNVVVVVVVCCVVQNPVCVVVVCVVVVVVVVVVVVVVVVVVVVVVVVVVVVVVVVVVVVVVVVVVVCCVVCVPDVDDPPPDPPPPPPDPPDPDDDDDDDDDDDDDDPDDDDDDDD

Mean predicted aligned error: 18.62 Å

Radius of gyration: 36.91 Å; Cα contacts (8 Å, |Δi|>4): 7; chains: 1; bounding box: 62×67×78 Å

Sequence (121 aa):
MFDVAPTELLLVAIVALLVIGPKDLPRAMRFVGQWVARARGVARHFRSGIDEMIRQAELEEMEKKWAAENERIMREHPAQPEMIEGEMIPLGGPPEVPTTTDASVAAPNDIEAEPAKTPLP